Protein AF-A0A2N0QK71-F1 (afdb_monomer_lite)

pLDDT: mean 71.18, std 15.98, range [33.97, 93.75]

Sequence (145 aa):
MNMDMLGMNMDIETYLNQDEAYMSMMGEWMEMDPSELGLESFDQINKEEMEKLTKFTEQFEMTEEENQYVLKLSGNDETYRELIEDVISSSMGEVSADPYMEELINSIKIKNLNLEYHIDKETFIHTMQVFDIELEMVDGDTTTP

Structure (mmCIF, N/CA/C/O backbone):
data_AF-A0A2N0QK71-F1
#
_entry.id   AF-A0A2N0QK71-F1
#
loop_
_atom_site.group_PDB
_atom_site.id
_atom_site.type_symbol
_atom_site.label_atom_id
_atom_site.label_alt_id
_atom_site.label_comp_id
_atom_site.label_asym_id
_atom_site.label_entity_id
_atom_site.label_seq_id
_atom_site.pdbx_PDB_ins_code
_atom_site.Cartn_x
_atom_site.Cartn_y
_atom_site.Cartn_z
_atom_site.occupancy
_atom_site.B_iso_or_equiv
_atom_site.auth_seq_id
_atom_site.auth_comp_id
_atom_site.auth_asym_id
_atom_site.auth_atom_id
_atom_site.pdbx_PDB_model_num
ATOM 1 N N . MET A 1 1 ? -3.813 -8.559 -9.726 1.00 38.38 1 MET A N 1
ATOM 2 C CA . MET A 1 1 ? -3.066 -7.360 -10.178 1.00 38.38 1 MET A CA 1
ATOM 3 C C . MET A 1 1 ? -3.043 -7.406 -11.696 1.00 38.38 1 MET A C 1
ATOM 5 O O . MET A 1 1 ? -2.799 -8.483 -12.220 1.00 38.38 1 MET A O 1
ATOM 9 N N . ASN A 1 2 ? -3.360 -6.315 -12.392 1.00 37.16 2 ASN A N 1
ATOM 10 C CA . ASN A 1 2 ? -3.304 -6.278 -13.856 1.00 37.16 2 ASN A CA 1
ATOM 11 C C . ASN A 1 2 ? -2.015 -5.538 -14.244 1.00 37.16 2 ASN A C 1
ATOM 13 O O . ASN A 1 2 ? -1.887 -4.347 -13.968 1.00 37.16 2 ASN A O 1
ATOM 17 N N . MET A 1 3 ? -1.021 -6.263 -14.759 1.00 38.56 3 MET A N 1
ATOM 18 C CA . MET A 1 3 ? 0.241 -5.688 -15.232 1.00 38.56 3 MET A CA 1
ATOM 19 C C . MET A 1 3 ? 0.274 -5.787 -16.755 1.00 38.56 3 MET A C 1
ATOM 21 O O . MET A 1 3 ? 0.251 -6.884 -17.313 1.00 38.56 3 MET A O 1
ATOM 25 N N . ASP A 1 4 ? 0.338 -4.637 -17.423 1.00 37.91 4 ASP A N 1
ATOM 26 C CA . ASP A 1 4 ? 0.468 -4.554 -18.876 1.00 37.91 4 ASP A CA 1
ATOM 27 C C . ASP A 1 4 ? 1.960 -4.521 -19.244 1.00 37.91 4 ASP A C 1
ATOM 29 O O . ASP A 1 4 ? 2.604 -3.473 -19.290 1.00 37.91 4 ASP A O 1
ATOM 33 N N . MET A 1 5 ? 2.542 -5.703 -19.436 1.00 36.62 5 MET A N 1
ATOM 34 C CA . MET A 1 5 ? 3.873 -5.871 -20.017 1.00 36.62 5 MET A CA 1
ATOM 35 C C . MET A 1 5 ? 3.681 -6.268 -21.485 1.00 36.62 5 MET A C 1
ATOM 37 O O . MET A 1 5 ? 3.167 -7.344 -21.781 1.00 36.62 5 MET A O 1
ATOM 41 N N . LEU A 1 6 ? 4.126 -5.413 -22.413 1.00 39.22 6 LEU A N 1
ATOM 42 C CA . LEU A 1 6 ? 4.203 -5.675 -23.865 1.00 39.22 6 LEU A CA 1
ATOM 43 C C . LEU A 1 6 ? 2.875 -5.647 -24.655 1.00 39.22 6 LEU A C 1
ATOM 45 O O . LEU A 1 6 ? 2.827 -6.151 -25.780 1.00 39.22 6 LEU A O 1
ATOM 49 N N . GLY A 1 7 ? 1.802 -5.050 -24.123 1.00 41.19 7 GLY A N 1
ATOM 50 C CA . GLY A 1 7 ? 0.489 -5.049 -24.785 1.00 41.19 7 GLY A CA 1
ATOM 51 C C . GLY A 1 7 ? -0.215 -6.410 -24.728 1.00 41.19 7 GLY A C 1
ATOM 52 O O . GLY A 1 7 ? -1.168 -6.653 -25.474 1.00 41.19 7 GLY A O 1
ATOM 53 N N . MET A 1 8 ? 0.266 -7.307 -23.863 1.00 38.41 8 MET A N 1
ATOM 54 C CA . MET A 1 8 ? -0.461 -8.485 -23.416 1.00 38.41 8 MET A CA 1
ATOM 55 C C . MET A 1 8 ? -0.987 -8.200 -22.017 1.00 38.41 8 MET A C 1
ATOM 57 O O . MET A 1 8 ? -0.232 -8.146 -21.050 1.00 38.41 8 MET A O 1
ATOM 61 N N . ASN A 1 9 ? -2.302 -8.040 -21.925 1.00 47.22 9 ASN A N 1
ATOM 62 C CA . ASN A 1 9 ? -2.994 -7.956 -20.653 1.00 47.22 9 ASN A CA 1
ATOM 63 C C . ASN A 1 9 ? -2.888 -9.338 -19.979 1.00 47.22 9 ASN A C 1
ATOM 65 O O . ASN A 1 9 ? -3.475 -10.308 -20.464 1.00 47.22 9 ASN A O 1
ATOM 69 N N . MET A 1 10 ? -2.053 -9.456 -18.945 1.00 53.00 10 MET A N 1
ATOM 70 C CA . MET A 1 10 ? -1.931 -10.682 -18.157 1.00 53.00 10 MET A CA 1
ATOM 71 C C . MET A 1 10 ? -2.767 -10.540 -16.891 1.00 53.00 10 MET A C 1
ATOM 73 O O . MET A 1 10 ? -2.400 -9.821 -15.961 1.00 53.00 10 MET A O 1
ATOM 77 N N . ASP A 1 11 ? -3.891 -11.252 -16.865 1.00 59.34 11 ASP A N 1
ATOM 78 C CA . ASP A 1 11 ? -4.680 -11.433 -15.654 1.00 59.34 11 ASP A CA 1
ATOM 79 C C . ASP A 1 11 ? -3.990 -12.470 -14.765 1.00 59.34 11 ASP A C 1
ATOM 81 O O . ASP A 1 11 ? -3.866 -13.645 -15.127 1.00 59.34 11 ASP A O 1
ATOM 85 N N . ILE A 1 12 ? -3.515 -12.005 -13.609 1.00 66.62 12 ILE A N 1
ATOM 86 C CA . ILE A 1 12 ? -2.949 -12.844 -12.555 1.00 66.62 12 ILE A CA 1
ATOM 87 C C . ILE A 1 12 ? -3.916 -12.829 -11.372 1.00 66.62 12 ILE A C 1
ATOM 89 O O . ILE A 1 12 ? -4.166 -11.771 -10.775 1.00 66.62 12 ILE A O 1
ATOM 93 N N . GLU A 1 13 ? -4.447 -14.004 -11.033 1.00 68.62 13 GLU A N 1
ATOM 94 C CA . GLU A 1 13 ? -5.257 -14.220 -9.830 1.00 68.62 13 GLU A CA 1
ATOM 95 C C . GLU A 1 13 ? -4.439 -15.006 -8.806 1.00 68.62 13 GLU A C 1
ATOM 97 O O . GLU A 1 13 ? -3.799 -15.992 -9.155 1.00 68.62 13 GLU A O 1
ATOM 102 N N . THR A 1 14 ? -4.481 -14.604 -7.539 1.00 63.72 14 THR A N 1
ATOM 103 C CA . THR A 1 14 ? -3.785 -15.311 -6.457 1.00 63.72 14 THR A CA 1
ATOM 104 C C . THR A 1 14 ? -4.795 -15.684 -5.381 1.00 63.72 14 THR A C 1
ATOM 106 O O . THR A 1 14 ? -5.605 -14.851 -4.973 1.00 63.72 14 THR A O 1
ATOM 109 N N . TYR A 1 15 ? -4.753 -16.928 -4.913 1.00 66.25 15 TYR A N 1
ATOM 110 C CA . TYR A 1 15 ? -5.536 -17.418 -3.785 1.00 66.25 15 TYR A CA 1
ATOM 111 C C . TYR A 1 15 ? -4.589 -17.981 -2.730 1.00 66.25 15 TYR A C 1
ATOM 113 O O . TYR A 1 15 ? -3.783 -18.859 -3.024 1.00 66.25 15 TYR A O 1
ATOM 121 N N . LEU A 1 16 ? -4.684 -17.468 -1.507 1.00 68.88 16 LEU A N 1
ATOM 122 C CA . LEU A 1 16 ? -3.825 -17.853 -0.393 1.00 68.88 16 LEU A CA 1
ATOM 123 C C . LEU A 1 16 ? -4.681 -18.408 0.745 1.00 68.88 16 LEU A C 1
ATOM 125 O O . LEU A 1 16 ? -5.689 -17.808 1.126 1.00 68.88 16 LEU A O 1
ATOM 129 N N . ASN A 1 17 ? -4.262 -19.536 1.305 1.00 65.50 17 ASN A N 1
ATOM 130 C CA . ASN A 1 17 ? -4.694 -20.008 2.612 1.00 65.50 17 ASN A CA 1
ATOM 131 C C . ASN A 1 17 ? -3.455 -20.189 3.519 1.00 65.50 17 ASN A C 1
ATOM 133 O O . ASN A 1 17 ? -2.332 -19.980 3.072 1.00 65.50 17 ASN A O 1
ATOM 137 N N . GLN A 1 18 ? -3.642 -20.525 4.801 1.00 63.69 18 GLN A N 1
ATOM 138 C CA . GLN A 1 18 ? -2.528 -20.605 5.766 1.00 63.69 18 GLN A CA 1
ATOM 139 C C . GLN A 1 18 ? -1.423 -21.602 5.380 1.00 63.69 18 GLN A C 1
ATOM 141 O O . GLN A 1 18 ? -0.293 -21.437 5.829 1.00 63.69 18 GLN A O 1
ATOM 146 N N . ASP A 1 19 ? -1.745 -22.608 4.568 1.00 71.38 19 ASP A N 1
ATOM 147 C CA . ASP A 1 19 ? -0.862 -23.728 4.248 1.00 71.38 19 ASP A CA 1
ATOM 148 C C . ASP A 1 19 ? -0.543 -23.830 2.740 1.00 71.38 19 ASP A C 1
ATOM 150 O O . ASP A 1 19 ? 0.413 -24.501 2.362 1.00 71.38 19 ASP A O 1
ATOM 154 N N . GLU A 1 20 ? -1.323 -23.180 1.870 1.00 72.69 20 GLU A N 1
ATOM 155 C CA . GLU A 1 20 ? -1.273 -23.352 0.416 1.00 72.69 20 GLU A CA 1
ATOM 156 C C . GLU A 1 20 ? -1.470 -22.020 -0.318 1.00 72.69 20 GLU A C 1
ATOM 158 O O . GLU A 1 20 ? -2.340 -21.206 0.014 1.00 72.69 20 GLU A O 1
ATOM 163 N N . ALA A 1 21 ? -0.688 -21.833 -1.375 1.00 77.56 21 ALA A N 1
ATOM 164 C CA . ALA A 1 21 ? -0.776 -20.707 -2.282 1.00 77.56 21 ALA A CA 1
ATOM 165 C C . ALA A 1 21 ? -1.101 -21.191 -3.696 1.00 77.56 21 ALA A C 1
ATOM 167 O O . ALA A 1 21 ? -0.544 -22.174 -4.179 1.00 77.56 21 ALA A O 1
ATOM 168 N N . TYR A 1 22 ? -1.973 -20.468 -4.388 1.00 79.50 22 TYR A N 1
ATOM 169 C CA . TYR A 1 22 ? -2.355 -20.757 -5.762 1.00 79.50 22 TYR A CA 1
ATOM 170 C C . TYR A 1 22 ? -2.254 -19.490 -6.600 1.00 79.50 22 TYR A C 1
ATOM 172 O O . TYR A 1 22 ? -2.774 -18.445 -6.213 1.00 79.50 22 TYR A O 1
ATOM 180 N N . MET A 1 23 ? -1.630 -19.590 -7.768 1.00 79.38 23 MET A N 1
ATOM 181 C CA . MET A 1 23 ? -1.540 -18.506 -8.740 1.00 79.38 23 MET A CA 1
ATOM 182 C C . MET A 1 23 ? -2.126 -18.965 -10.074 1.00 79.38 23 MET A C 1
ATOM 184 O O . MET A 1 23 ? -1.722 -19.990 -10.619 1.00 79.38 23 MET A O 1
ATOM 188 N N . SER A 1 24 ? -3.080 -18.205 -10.600 1.00 78.25 24 SER A N 1
ATOM 189 C CA . SER A 1 24 ? -3.643 -18.367 -11.934 1.00 78.25 24 SER A CA 1
ATOM 190 C C . SER A 1 24 ? -2.915 -17.446 -12.897 1.00 78.25 24 SER A C 1
ATOM 192 O O . SER A 1 24 ? -2.915 -16.229 -12.709 1.00 78.25 24 SER A O 1
ATOM 194 N N . MET A 1 25 ? -2.319 -18.016 -13.940 1.00 76.44 25 MET A N 1
ATOM 195 C CA . MET A 1 25 ? -1.794 -17.263 -15.077 1.00 76.44 25 MET A CA 1
ATOM 196 C C . MET A 1 25 ? -2.418 -17.811 -16.35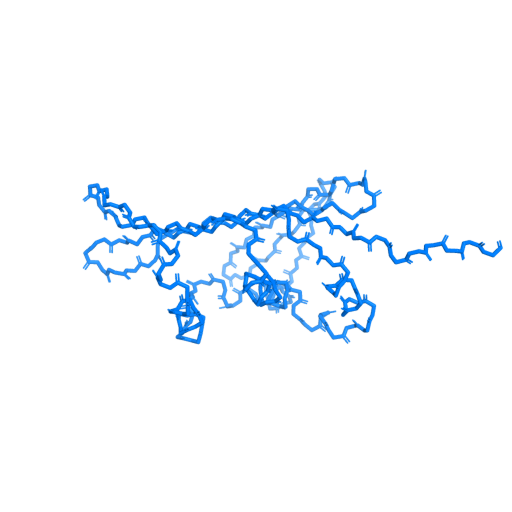3 1.00 76.44 25 MET A C 1
ATOM 198 O O . MET A 1 25 ? -2.388 -19.016 -16.594 1.00 76.44 25 MET A O 1
ATOM 202 N N . MET A 1 26 ? -2.999 -16.936 -17.179 1.00 76.81 26 MET A N 1
ATOM 203 C CA . MET A 1 26 ? -3.685 -17.334 -18.421 1.00 76.81 26 MET A CA 1
ATOM 204 C C . MET A 1 26 ? -4.810 -18.374 -18.205 1.00 76.81 26 MET A C 1
ATOM 206 O O . MET A 1 26 ? -5.133 -19.143 -19.110 1.00 76.81 26 MET A O 1
ATOM 210 N N . GLY A 1 27 ? -5.410 -18.401 -17.009 1.00 76.75 27 GLY A N 1
ATOM 211 C CA . GLY A 1 27 ? -6.469 -19.342 -16.630 1.00 76.75 27 GLY A CA 1
ATOM 212 C C . GLY A 1 27 ? -5.988 -20.720 -16.156 1.00 76.75 27 GLY A C 1
ATOM 213 O O . GLY A 1 27 ? -6.824 -21.579 -15.877 1.00 76.75 27 GLY A O 1
ATOM 214 N N . GLU A 1 28 ? -4.676 -20.939 -16.052 1.00 78.94 28 GLU A N 1
ATOM 215 C CA . GLU A 1 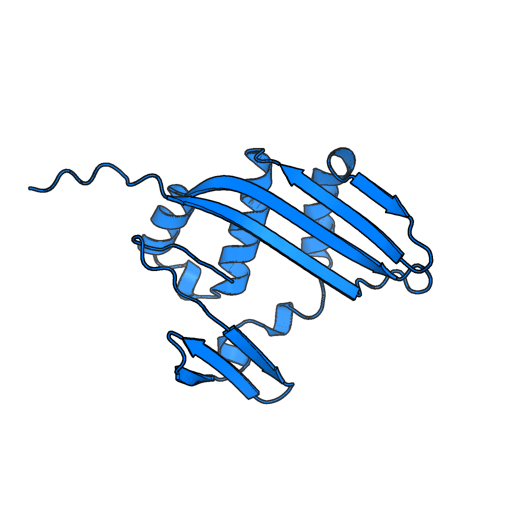28 ? -4.083 -22.155 -15.490 1.00 78.94 28 GLU A CA 1
ATOM 216 C C . GLU A 1 28 ? -3.648 -21.898 -14.044 1.00 78.94 28 GLU A C 1
ATOM 218 O O . GLU A 1 28 ? -2.850 -20.997 -13.781 1.00 78.94 28 GLU A O 1
ATOM 223 N N . TRP A 1 29 ? -4.163 -22.707 -13.115 1.00 86.12 29 TRP A N 1
ATOM 224 C CA . TRP A 1 29 ? -3.824 -22.631 -11.695 1.00 86.12 29 TRP A CA 1
ATOM 225 C C . TRP A 1 29 ? -2.581 -23.459 -11.389 1.00 86.12 29 TRP A C 1
ATOM 227 O O . TRP A 1 29 ? -2.541 -24.662 -11.652 1.00 86.12 29 TRP A O 1
ATOM 237 N N . MET A 1 30 ? -1.590 -22.820 -10.779 1.00 84.50 30 MET A N 1
ATOM 238 C CA . MET A 1 30 ? -0.386 -23.463 -10.273 1.00 84.50 30 MET A CA 1
ATOM 239 C C . MET A 1 30 ? -0.327 -23.320 -8.757 1.00 84.50 30 MET A C 1
ATOM 241 O O . MET A 1 30 ? -0.517 -22.229 -8.220 1.00 84.50 30 MET A O 1
ATOM 245 N N . GLU A 1 31 ? -0.076 -24.439 -8.084 1.00 84.19 31 GLU A N 1
ATOM 246 C CA . GLU A 1 31 ? 0.232 -24.471 -6.657 1.00 84.19 31 GLU A CA 1
ATOM 247 C C . GLU A 1 31 ? 1.657 -23.951 -6.450 1.00 84.19 31 GLU A C 1
ATOM 249 O O . GLU A 1 31 ? 2.579 -24.321 -7.184 1.00 84.19 31 GLU A O 1
ATOM 254 N N . MET A 1 32 ? 1.817 -23.071 -5.472 1.00 76.75 32 MET A N 1
ATOM 255 C CA . MET A 1 32 ? 3.088 -22.491 -5.060 1.00 76.75 32 MET A CA 1
ATOM 256 C C . MET A 1 32 ? 3.239 -22.662 -3.552 1.00 76.75 32 MET A C 1
ATOM 258 O O . MET A 1 32 ? 2.253 -22.809 -2.827 1.00 76.75 32 MET A O 1
ATOM 262 N N . ASP A 1 33 ? 4.477 -22.644 -3.069 1.00 71.69 33 ASP A N 1
ATOM 263 C CA . ASP A 1 33 ? 4.716 -22.578 -1.633 1.00 71.69 33 ASP A CA 1
ATOM 264 C C . ASP A 1 33 ? 4.355 -21.158 -1.140 1.00 71.69 33 ASP A C 1
ATOM 266 O O . ASP A 1 33 ? 4.822 -20.176 -1.729 1.00 71.69 33 ASP A O 1
ATOM 270 N N . PRO A 1 34 ? 3.531 -20.997 -0.087 1.00 66.62 34 PRO A N 1
ATOM 271 C CA . PRO A 1 34 ? 3.186 -19.681 0.457 1.00 66.62 34 PRO A CA 1
ATOM 272 C C . PRO A 1 34 ? 4.402 -18.819 0.814 1.00 66.62 34 PRO A C 1
ATOM 274 O O . PRO A 1 34 ? 4.349 -17.594 0.682 1.00 66.62 34 PRO A O 1
ATOM 277 N N . SER A 1 35 ? 5.507 -19.450 1.227 1.00 65.31 35 SER A N 1
ATOM 278 C CA . SER A 1 35 ? 6.756 -18.761 1.559 1.00 65.31 35 SER A CA 1
ATOM 279 C C . SER A 1 35 ? 7.475 -18.196 0.330 1.00 65.31 35 SER A C 1
ATOM 281 O O . SER A 1 35 ? 8.156 -17.177 0.437 1.00 65.31 35 SER A O 1
ATOM 283 N N . GLU A 1 36 ? 7.267 -18.785 -0.852 1.00 61.75 36 GLU A N 1
ATOM 284 C CA . GLU A 1 36 ? 7.808 -18.285 -2.122 1.00 61.75 36 GLU A CA 1
ATOM 285 C C . GLU A 1 36 ? 7.040 -17.071 -2.653 1.00 61.75 36 GLU A C 1
ATOM 287 O O . GLU A 1 36 ? 7.580 -16.308 -3.453 1.00 61.75 36 GLU A O 1
ATOM 292 N N . LEU A 1 37 ? 5.807 -16.844 -2.188 1.00 60.31 37 LEU A N 1
ATOM 293 C CA . LEU A 1 37 ? 5.034 -15.664 -2.574 1.00 60.31 37 LEU A CA 1
ATOM 294 C C . LEU A 1 37 ? 5.389 -14.404 -1.767 1.00 60.31 37 LEU A C 1
ATOM 296 O O . LEU A 1 37 ? 4.888 -13.328 -2.082 1.00 60.31 37 LEU A O 1
ATOM 300 N N . GLY A 1 38 ? 6.213 -14.507 -0.715 1.00 52.28 38 GLY A N 1
ATOM 301 C CA . GLY A 1 38 ? 6.559 -13.359 0.140 1.00 52.28 38 GLY A CA 1
ATOM 302 C C . GLY A 1 38 ? 5.365 -12.756 0.900 1.00 52.28 38 GLY A C 1
ATOM 303 O O . GLY A 1 38 ? 5.461 -11.661 1.460 1.00 52.28 38 GLY A O 1
ATOM 304 N N . LEU A 1 39 ? 4.233 -13.472 0.940 1.00 50.16 39 LEU A N 1
ATOM 305 C CA . LEU A 1 39 ? 2.946 -12.973 1.434 1.00 50.16 39 LEU A CA 1
ATOM 306 C C . LEU A 1 39 ? 2.778 -13.049 2.957 1.00 50.16 39 LEU A C 1
ATOM 308 O O . LEU A 1 39 ? 1.754 -12.589 3.454 1.00 50.16 39 LEU A O 1
ATOM 312 N N . GLU A 1 40 ? 3.776 -13.518 3.719 1.00 48.25 40 GLU A N 1
ATOM 313 C CA . GLU A 1 40 ? 3.780 -13.375 5.193 1.00 48.25 40 GLU A CA 1
ATOM 314 C C . GLU A 1 40 ? 3.619 -11.904 5.637 1.00 48.25 40 GLU A C 1
ATOM 316 O O . GLU A 1 40 ? 3.196 -11.617 6.755 1.00 48.25 40 GLU A O 1
ATOM 321 N N . SER A 1 41 ? 3.925 -10.973 4.731 1.00 46.28 41 SER A N 1
ATOM 322 C CA . SER A 1 41 ? 3.858 -9.523 4.914 1.00 46.28 41 SER A CA 1
ATOM 323 C C . SER A 1 41 ? 2.488 -8.915 4.583 1.00 46.28 41 SER A C 1
ATOM 325 O O . SER A 1 41 ? 2.236 -7.768 4.937 1.00 46.28 41 SER A O 1
ATOM 327 N N . PHE A 1 42 ? 1.604 -9.639 3.887 1.00 43.00 42 PHE A N 1
ATOM 328 C CA . PHE A 1 42 ? 0.368 -9.063 3.335 1.00 43.00 42 PHE A CA 1
ATOM 329 C C . PHE A 1 42 ? -0.713 -8.825 4.398 1.00 43.00 42 PHE A C 1
ATOM 331 O O . PHE A 1 42 ? -1.606 -8.002 4.208 1.00 43.00 42 PHE A O 1
ATOM 338 N N . ASP A 1 43 ? -0.635 -9.539 5.524 1.00 47.44 43 ASP A N 1
ATOM 339 C CA . ASP A 1 43 ? -1.693 -9.529 6.534 1.00 47.44 43 ASP A CA 1
ATOM 340 C C . ASP A 1 43 ? -1.701 -8.277 7.410 1.00 47.44 43 ASP A C 1
ATOM 342 O O . ASP A 1 43 ? -2.722 -7.963 8.025 1.00 47.44 43 ASP A O 1
ATOM 346 N N . GLN A 1 44 ? -0.597 -7.540 7.512 1.00 52.41 44 GLN A N 1
ATOM 347 C CA . GLN A 1 44 ? -0.546 -6.366 8.372 1.00 52.41 44 GLN A CA 1
ATOM 348 C C . GLN A 1 44 ? 0.413 -5.364 7.781 1.00 52.41 44 GLN A C 1
ATOM 350 O O . GLN A 1 44 ? 1.616 -5.612 7.759 1.00 52.41 44 GLN A O 1
ATOM 355 N N . ILE A 1 45 ? -0.126 -4.201 7.411 1.00 59.41 45 ILE A N 1
ATOM 356 C CA . ILE A 1 45 ? 0.688 -3.004 7.289 1.00 59.41 45 ILE A CA 1
ATOM 357 C C . ILE A 1 45 ? 1.543 -2.923 8.556 1.00 59.41 45 ILE A C 1
ATOM 359 O O . ILE A 1 45 ? 1.038 -2.727 9.669 1.00 59.41 45 ILE A O 1
ATOM 363 N N . ASN A 1 46 ? 2.838 -3.137 8.391 1.00 62.41 46 ASN A N 1
ATOM 364 C CA . ASN A 1 46 ? 3.744 -3.174 9.514 1.00 62.41 46 ASN A CA 1
ATOM 365 C C . ASN A 1 46 ? 4.063 -1.735 9.955 1.00 62.41 46 ASN A C 1
ATOM 367 O O . ASN A 1 46 ? 3.703 -0.741 9.316 1.00 62.41 46 ASN A O 1
ATOM 371 N N . LYS A 1 47 ? 4.726 -1.595 11.104 1.00 67.75 47 LYS A N 1
ATOM 372 C CA . LYS A 1 47 ? 5.048 -0.272 11.654 1.00 67.75 47 LYS A CA 1
ATOM 373 C C . LYS A 1 47 ? 5.842 0.595 10.663 1.00 67.75 47 LYS A C 1
ATOM 375 O O . LYS A 1 47 ? 5.638 1.805 10.627 1.00 67.75 47 LYS A O 1
ATOM 380 N N . GLU A 1 48 ? 6.739 -0.010 9.894 1.00 69.62 48 GLU A N 1
ATOM 381 C CA . GLU A 1 48 ? 7.593 0.696 8.941 1.00 69.62 48 GLU A CA 1
ATOM 382 C C . GLU A 1 48 ? 6.779 1.233 7.757 1.00 69.62 48 GLU A C 1
ATOM 384 O O . GLU A 1 48 ? 6.918 2.396 7.382 1.00 69.62 48 GLU A O 1
ATOM 389 N N . GLU A 1 49 ? 5.850 0.436 7.236 1.00 70.50 49 GLU A N 1
ATOM 390 C CA . GLU A 1 49 ? 4.913 0.848 6.187 1.00 70.50 49 GLU A CA 1
ATOM 391 C C . GLU A 1 49 ? 3.972 1.965 6.665 1.00 70.50 49 GLU A C 1
ATOM 393 O O . GLU A 1 49 ? 3.779 2.955 5.956 1.00 70.50 49 GLU A O 1
ATOM 398 N N . MET A 1 50 ? 3.463 1.888 7.902 1.00 73.00 50 MET A N 1
ATOM 399 C CA . MET A 1 50 ? 2.709 2.993 8.514 1.00 73.00 50 MET A CA 1
ATOM 400 C C . MET A 1 50 ? 3.538 4.279 8.597 1.00 73.00 50 MET A C 1
ATOM 402 O O . MET A 1 50 ? 3.041 5.356 8.266 1.00 73.00 50 MET A O 1
ATOM 406 N N . GLU A 1 51 ? 4.798 4.191 9.034 1.00 79.50 51 GLU A N 1
ATOM 407 C CA . GLU A 1 51 ? 5.685 5.354 9.134 1.00 79.50 51 GLU A CA 1
ATOM 408 C C . GLU A 1 51 ? 5.917 6.003 7.765 1.00 79.50 51 GLU A C 1
ATOM 410 O O . GLU A 1 51 ? 5.870 7.231 7.660 1.00 79.50 51 GLU A O 1
ATOM 415 N N . LYS A 1 52 ? 6.077 5.214 6.698 1.00 78.44 52 LYS A N 1
ATOM 416 C CA . LYS A 1 52 ? 6.198 5.741 5.331 1.00 78.44 52 LYS A CA 1
ATOM 417 C C . LYS A 1 52 ? 4.940 6.492 4.893 1.00 78.44 52 LYS A C 1
ATOM 419 O O . LYS A 1 52 ? 5.052 7.586 4.339 1.00 78.44 52 LYS A O 1
ATOM 424 N N . LEU A 1 53 ? 3.753 5.976 5.216 1.00 79.81 53 LEU A N 1
ATOM 425 C CA . LEU A 1 53 ? 2.485 6.629 4.873 1.00 79.81 53 LEU A CA 1
ATOM 426 C C . LEU A 1 53 ? 2.295 7.977 5.581 1.00 79.81 53 LEU A C 1
ATOM 428 O O . LEU A 1 53 ? 1.648 8.866 5.025 1.00 79.81 53 LEU A O 1
ATOM 432 N N . THR A 1 54 ? 2.921 8.193 6.746 1.00 83.69 54 THR A N 1
ATOM 433 C CA . THR A 1 54 ? 2.840 9.494 7.437 1.00 83.69 54 THR A CA 1
ATOM 434 C C . THR A 1 54 ? 3.403 10.656 6.613 1.00 83.69 54 THR A C 1
ATOM 436 O O . THR A 1 54 ? 2.937 11.789 6.764 1.00 83.69 54 THR A O 1
ATOM 439 N N . LYS A 1 55 ? 4.336 10.395 5.684 1.00 85.12 55 LYS A N 1
ATOM 440 C CA . LYS A 1 55 ? 4.869 11.410 4.757 1.00 85.12 55 LYS A CA 1
ATOM 441 C C . LYS A 1 55 ? 3.787 12.004 3.848 1.00 85.12 55 LYS A C 1
ATOM 443 O O . LYS A 1 55 ? 3.917 13.141 3.406 1.00 85.12 55 LYS A O 1
ATOM 448 N N . PHE A 1 56 ? 2.717 11.252 3.600 1.00 86.94 56 PHE A N 1
ATOM 449 C CA . PHE A 1 56 ? 1.628 11.619 2.698 1.00 86.94 56 PHE A CA 1
ATOM 450 C C . PHE A 1 56 ? 0.373 12.085 3.444 1.00 86.94 56 PHE A C 1
ATOM 452 O O . PHE A 1 56 ? -0.652 12.315 2.814 1.00 86.94 56 PHE A O 1
ATOM 459 N N . THR A 1 57 ? 0.432 12.265 4.772 1.00 85.69 57 THR A N 1
ATOM 460 C CA . THR A 1 57 ? -0.740 12.606 5.609 1.00 85.69 57 THR A CA 1
ATOM 461 C C . THR A 1 57 ? -1.512 13.828 5.101 1.00 85.69 57 THR A C 1
ATOM 463 O O . THR A 1 57 ? -2.735 13.841 5.160 1.00 85.69 57 THR A O 1
ATOM 466 N N . GLU A 1 58 ? -0.825 14.847 4.576 1.00 87.94 58 GLU A N 1
ATOM 467 C CA . GLU A 1 58 ? -1.474 16.058 4.040 1.00 87.94 58 GLU A CA 1
ATOM 468 C C . GLU A 1 58 ? -2.178 15.838 2.691 1.00 87.94 58 GLU A C 1
ATOM 470 O O . GLU A 1 58 ? -3.016 16.646 2.299 1.00 87.94 58 GLU A O 1
ATOM 475 N N . GLN A 1 59 ? -1.832 14.762 1.982 1.00 88.31 59 GLN A N 1
ATOM 476 C CA . GLN A 1 59 ? -2.384 14.390 0.676 1.00 88.31 59 GLN A CA 1
ATOM 477 C C . GLN A 1 59 ? -3.527 13.373 0.802 1.00 88.31 59 GLN A C 1
ATOM 479 O O . GLN A 1 59 ? -4.274 13.167 -0.152 1.00 88.31 59 GLN A O 1
ATOM 484 N N . PHE A 1 60 ? -3.677 12.746 1.974 1.00 89.88 60 PHE A N 1
ATOM 485 C CA . PHE A 1 60 ? -4.786 11.847 2.252 1.00 89.88 60 PHE A CA 1
ATOM 486 C C . PHE A 1 60 ? -6.091 12.620 2.438 1.00 89.88 60 PHE A C 1
ATOM 488 O O . PHE A 1 60 ? -6.218 13.498 3.292 1.00 89.88 60 PHE A O 1
ATOM 495 N N . GLU A 1 61 ? -7.105 12.209 1.691 1.00 92.62 61 GLU A N 1
ATOM 496 C CA . GLU A 1 61 ? -8.490 12.565 1.947 1.00 92.62 61 GLU A CA 1
ATOM 497 C C . GLU A 1 61 ? -9.093 11.534 2.904 1.00 92.62 61 GLU A C 1
ATOM 499 O O . GLU A 1 61 ? -9.122 10.340 2.611 1.00 92.62 61 GLU A O 1
ATOM 504 N N . MET A 1 62 ? -9.582 11.983 4.062 1.00 92.31 62 MET A N 1
ATOM 505 C CA . MET A 1 62 ? -10.282 11.120 5.014 1.00 92.31 62 MET A CA 1
ATOM 506 C C . MET A 1 62 ? -11.786 11.362 4.940 1.00 92.31 62 MET A C 1
ATOM 508 O O . MET A 1 62 ? -12.256 12.476 5.180 1.00 92.31 62 MET A O 1
ATOM 512 N N . THR A 1 63 ? -12.540 10.297 4.684 1.00 93.75 63 THR A N 1
ATOM 513 C CA . THR A 1 63 ? -14.001 10.2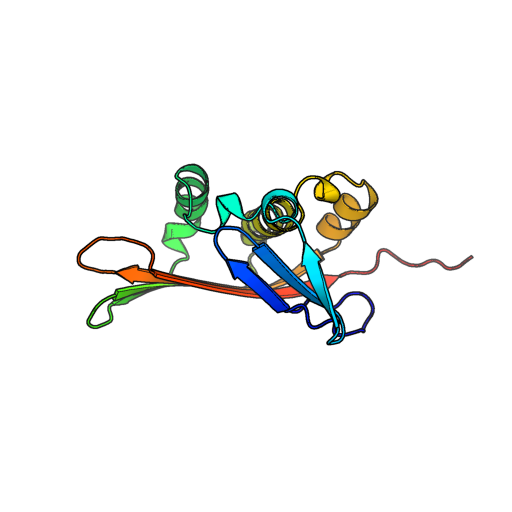82 4.786 1.00 93.75 63 THR A CA 1
ATOM 514 C C . THR A 1 63 ? -14.424 9.412 5.961 1.00 93.75 63 THR A C 1
ATOM 516 O O . THR A 1 63 ? -13.877 8.337 6.196 1.00 93.75 63 THR A O 1
ATOM 519 N N . GLU A 1 64 ? -15.403 9.890 6.722 1.00 92.38 64 GLU A N 1
ATOM 520 C CA . GLU A 1 64 ? -15.986 9.144 7.829 1.00 92.38 64 GLU A CA 1
ATOM 521 C C . GLU A 1 64 ? -17.300 8.488 7.381 1.00 92.38 64 GLU A C 1
ATOM 523 O O . GLU A 1 64 ? -18.260 9.182 7.043 1.00 92.38 64 GLU A O 1
ATOM 528 N N . GLU A 1 65 ? -17.351 7.157 7.400 1.00 90.94 65 GLU A N 1
ATOM 529 C CA . GLU A 1 65 ? -18.563 6.364 7.142 1.00 90.94 65 GLU A CA 1
ATOM 530 C C . GLU A 1 65 ? -19.127 5.795 8.451 1.00 90.94 65 GLU A C 1
ATOM 532 O O . GLU A 1 65 ? -18.533 6.004 9.501 1.00 90.94 65 GLU A O 1
ATOM 537 N N . GLU A 1 66 ? -20.273 5.101 8.458 1.00 87.31 66 GLU A N 1
ATOM 538 C CA . GLU A 1 66 ? -20.914 4.661 9.717 1.00 87.31 66 GLU A CA 1
ATOM 539 C C . GLU A 1 66 ? -19.972 3.840 10.620 1.00 87.31 66 GLU A C 1
ATOM 541 O O . GLU A 1 66 ? -19.804 4.193 11.790 1.00 87.31 66 GLU A O 1
ATOM 546 N N . ASN A 1 67 ? -19.286 2.833 10.069 1.00 89.06 67 ASN A N 1
ATOM 547 C CA . ASN A 1 67 ? -18.464 1.891 10.846 1.00 89.06 67 ASN A CA 1
ATOM 548 C C . ASN A 1 67 ? -16.952 2.009 10.593 1.00 89.06 67 ASN A C 1
ATOM 550 O O . ASN A 1 67 ? -16.168 1.348 11.270 1.00 89.06 67 ASN A O 1
ATOM 554 N N . GLN A 1 68 ? -16.530 2.849 9.644 1.00 91.56 68 GLN A N 1
ATOM 555 C CA . GLN A 1 68 ? -15.139 2.894 9.190 1.00 91.56 68 GLN A CA 1
ATOM 556 C C . GLN A 1 68 ? -14.657 4.305 8.848 1.00 91.56 68 GLN A C 1
ATOM 558 O O . GLN A 1 68 ? -15.447 5.190 8.506 1.00 91.56 68 GLN A O 1
ATOM 563 N N . TYR A 1 69 ? -13.345 4.506 8.943 1.00 90.56 69 TYR A N 1
ATOM 564 C CA . TYR A 1 69 ? -12.641 5.608 8.298 1.00 90.56 69 TYR A CA 1
ATOM 565 C C . TYR A 1 69 ? -12.115 5.135 6.948 1.00 90.56 69 TYR A C 1
ATOM 567 O O . TYR A 1 69 ? -11.460 4.096 6.873 1.00 90.56 69 TYR A O 1
ATOM 575 N N . VAL A 1 70 ? -12.378 5.913 5.904 1.00 92.25 70 VAL A N 1
ATOM 576 C CA . VAL A 1 70 ? -11.848 5.674 4.562 1.00 92.25 70 VAL A CA 1
ATOM 577 C C . VAL A 1 70 ? -10.772 6.716 4.295 1.00 92.25 70 VAL A C 1
ATOM 579 O O . VAL A 1 70 ? -11.071 7.908 4.205 1.00 92.25 70 VAL A O 1
ATOM 582 N N . LEU A 1 71 ? -9.518 6.277 4.211 1.00 90.88 71 LEU A N 1
ATOM 583 C CA . LEU A 1 71 ? -8.376 7.110 3.838 1.00 90.88 71 LEU A CA 1
ATOM 584 C C . LEU A 1 71 ? -8.066 6.886 2.368 1.00 90.88 71 LEU A C 1
ATOM 586 O O . LEU A 1 71 ? -7.764 5.763 1.975 1.00 90.88 71 LEU A O 1
ATOM 590 N N . LYS A 1 72 ? -8.097 7.947 1.568 1.00 91.81 72 LYS A N 1
ATOM 591 C CA . LYS A 1 72 ? -7.825 7.884 0.138 1.00 91.81 72 LYS A CA 1
ATOM 592 C C . LYS A 1 72 ? -6.652 8.774 -0.237 1.00 91.81 72 LYS A C 1
ATOM 594 O O . LYS A 1 72 ? -6.638 9.958 0.077 1.00 91.81 72 LYS A O 1
ATOM 599 N N . LEU A 1 73 ? -5.691 8.202 -0.945 1.00 89.88 73 LEU A N 1
ATOM 600 C CA . LEU A 1 73 ? -4.604 8.908 -1.605 1.00 89.88 73 LEU A CA 1
ATOM 601 C C . LEU A 1 73 ? -4.777 8.698 -3.103 1.00 89.88 73 LEU A C 1
ATOM 603 O O . LEU A 1 73 ? -4.816 7.560 -3.569 1.00 89.88 73 LEU A O 1
ATOM 607 N N . SER A 1 74 ? -4.916 9.786 -3.856 1.00 89.44 74 SER A N 1
ATOM 608 C CA . SER A 1 74 ? -5.043 9.694 -5.308 1.00 89.44 74 SER A CA 1
ATOM 609 C C . SER A 1 74 ? -4.232 10.756 -6.030 1.00 89.44 74 SER A C 1
ATOM 611 O O . SER A 1 74 ? -4.056 11.866 -5.525 1.00 89.44 74 SER A O 1
ATOM 613 N N . GLY A 1 75 ? -3.717 10.410 -7.207 1.00 86.31 75 GLY A N 1
ATOM 614 C CA . GLY A 1 75 ? -2.995 11.333 -8.075 1.00 86.31 75 GLY A CA 1
ATOM 615 C C . GLY A 1 75 ? -1.813 10.687 -8.784 1.00 86.31 75 GLY A C 1
ATOM 616 O O . GLY A 1 75 ? -1.707 9.472 -8.891 1.00 86.31 75 GLY A O 1
ATOM 617 N N . ASN A 1 76 ? -0.913 11.523 -9.285 1.00 83.56 76 ASN A N 1
ATOM 618 C CA . ASN A 1 76 ? 0.231 11.119 -10.100 1.00 83.56 76 ASN A CA 1
ATOM 619 C C . ASN A 1 76 ? 1.508 11.879 -9.718 1.00 83.56 76 ASN A C 1
ATOM 621 O O . ASN A 1 76 ? 2.355 12.151 -10.569 1.00 83.56 76 ASN A O 1
ATOM 625 N N . ASP A 1 77 ? 1.610 12.260 -8.445 1.00 83.56 77 ASP A N 1
ATOM 626 C CA . ASP A 1 77 ? 2.772 12.960 -7.916 1.00 83.56 77 ASP A CA 1
ATOM 627 C C . ASP A 1 77 ? 4.004 12.039 -7.929 1.00 83.56 77 ASP A C 1
ATOM 629 O O . ASP A 1 77 ? 3.908 10.847 -7.626 1.00 83.56 77 ASP A O 1
ATOM 633 N N . GLU A 1 78 ? 5.175 12.577 -8.280 1.00 80.94 78 GLU A N 1
ATOM 634 C CA . GLU A 1 78 ? 6.422 11.800 -8.320 1.00 80.94 78 GLU A CA 1
ATOM 635 C C . GLU A 1 78 ? 6.807 11.249 -6.940 1.00 80.94 78 GLU A C 1
ATOM 637 O O . GLU A 1 78 ? 7.461 10.212 -6.858 1.00 80.94 78 GLU A O 1
ATOM 642 N N . THR A 1 79 ? 6.357 11.880 -5.850 1.00 81.44 79 THR A N 1
ATOM 643 C CA . THR A 1 79 ? 6.571 11.381 -4.484 1.00 81.44 79 THR A CA 1
ATOM 644 C C . THR A 1 79 ? 5.905 10.027 -4.233 1.00 81.44 79 THR A C 1
ATOM 646 O O . THR A 1 79 ? 6.360 9.282 -3.368 1.00 81.44 79 THR A O 1
ATOM 649 N N . TYR A 1 80 ? 4.883 9.654 -5.013 1.00 82.19 80 TYR A N 1
ATOM 650 C CA . TYR A 1 80 ? 4.234 8.344 -4.913 1.00 82.19 80 TYR A CA 1
ATOM 651 C C . TYR A 1 80 ? 5.086 7.203 -5.469 1.00 82.19 80 TYR A C 1
ATOM 653 O O . TYR A 1 80 ? 4.773 6.037 -5.237 1.00 82.19 80 TYR A O 1
ATOM 661 N N . ARG A 1 81 ? 6.182 7.513 -6.167 1.00 79.62 81 ARG A N 1
ATOM 662 C CA . ARG A 1 81 ? 7.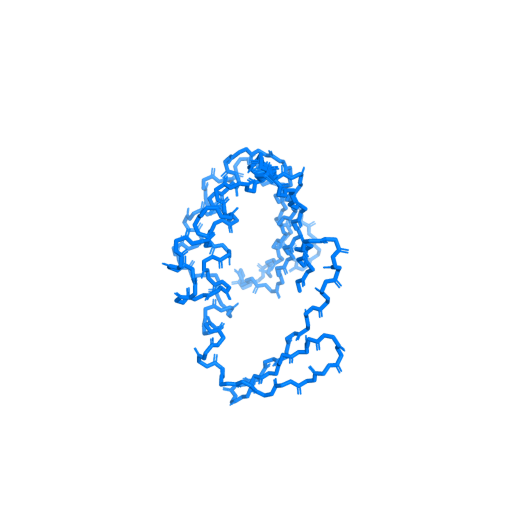107 6.509 -6.688 1.00 79.62 81 ARG A CA 1
ATOM 663 C C . ARG A 1 81 ? 7.688 5.622 -5.592 1.00 79.62 81 ARG A C 1
ATOM 665 O O . ARG A 1 81 ? 7.732 4.416 -5.795 1.00 79.62 81 ARG A O 1
ATOM 672 N N . GLU A 1 82 ? 8.015 6.184 -4.426 1.00 78.94 82 GLU A N 1
ATOM 673 C CA . GLU A 1 82 ? 8.501 5.400 -3.277 1.00 78.94 82 GLU A CA 1
ATOM 674 C C . GLU A 1 82 ? 7.488 4.312 -2.866 1.00 78.94 82 GLU A C 1
ATOM 676 O O . GLU A 1 82 ? 7.876 3.183 -2.583 1.00 78.94 82 GLU A O 1
ATOM 681 N N . LEU A 1 83 ? 6.181 4.617 -2.894 1.00 78.50 83 LEU A N 1
ATOM 682 C CA . LEU A 1 83 ? 5.128 3.654 -2.541 1.00 78.50 83 LEU A CA 1
ATOM 683 C C . LEU A 1 83 ? 5.024 2.518 -3.563 1.00 78.50 83 LEU A C 1
ATOM 685 O O . LEU A 1 83 ? 4.766 1.375 -3.203 1.00 78.50 83 LEU A O 1
ATOM 689 N N . ILE A 1 84 ? 5.209 2.829 -4.844 1.00 76.62 84 ILE A N 1
ATOM 690 C CA . ILE A 1 84 ? 5.130 1.839 -5.920 1.00 76.62 84 ILE A CA 1
ATOM 691 C C . ILE A 1 84 ? 6.371 0.950 -5.919 1.00 76.62 84 ILE A C 1
ATOM 693 O O . ILE A 1 84 ? 6.240 -0.261 -6.064 1.00 76.62 84 ILE A O 1
ATOM 697 N N . GLU A 1 85 ? 7.556 1.529 -5.724 1.00 76.12 85 GLU A N 1
ATOM 698 C CA . GLU A 1 85 ? 8.811 0.785 -5.583 1.00 76.12 85 GLU A CA 1
ATOM 699 C C . GLU A 1 85 ? 8.739 -0.196 -4.407 1.00 76.12 85 GLU A C 1
ATOM 701 O O . GLU A 1 85 ? 9.095 -1.365 -4.569 1.00 76.12 85 GLU A O 1
ATOM 706 N N . ASP A 1 86 ? 8.203 0.243 -3.264 1.00 74.06 86 ASP A N 1
ATOM 707 C CA . ASP A 1 86 ? 7.967 -0.620 -2.107 1.00 74.06 86 ASP A CA 1
ATOM 708 C C . ASP A 1 86 ? 6.992 -1.754 -2.434 1.00 74.06 86 ASP A C 1
ATOM 710 O O . ASP A 1 86 ? 7.293 -2.914 -2.165 1.00 74.06 86 ASP A O 1
ATOM 714 N N . VAL A 1 87 ? 5.844 -1.457 -3.054 1.00 71.06 87 VAL A N 1
ATOM 715 C CA . VAL A 1 87 ? 4.860 -2.500 -3.380 1.00 71.06 87 VAL A CA 1
ATOM 716 C C . VAL A 1 87 ? 5.413 -3.491 -4.398 1.00 71.06 87 VAL A C 1
ATOM 718 O O . VAL A 1 87 ? 5.234 -4.693 -4.216 1.00 71.06 87 VAL A O 1
ATOM 721 N N . ILE A 1 88 ? 6.112 -3.035 -5.439 1.00 69.44 88 ILE A N 1
ATOM 722 C CA . ILE A 1 88 ? 6.751 -3.926 -6.417 1.00 69.44 88 ILE A CA 1
ATOM 723 C C . ILE A 1 88 ? 7.800 -4.799 -5.722 1.00 69.44 88 ILE A C 1
ATOM 725 O O . ILE A 1 88 ? 7.793 -6.015 -5.905 1.00 69.44 88 ILE A O 1
ATOM 729 N N . SER A 1 89 ? 8.649 -4.214 -4.875 1.00 68.69 89 SER A N 1
ATOM 730 C CA . SER A 1 89 ? 9.686 -4.955 -4.147 1.00 68.69 89 SER A CA 1
ATOM 731 C C . SER A 1 89 ? 9.083 -6.006 -3.212 1.00 68.69 89 SER A C 1
ATOM 733 O O . SER A 1 89 ? 9.503 -7.162 -3.235 1.00 68.69 89 SER A O 1
ATOM 735 N N . SER A 1 90 ? 8.046 -5.640 -2.451 1.00 65.31 90 SER A N 1
ATOM 736 C CA . SER A 1 90 ? 7.323 -6.556 -1.561 1.00 65.31 90 SER A CA 1
ATOM 737 C C . SER A 1 90 ? 6.572 -7.652 -2.321 1.00 65.31 90 SER A C 1
ATOM 739 O O . SER A 1 90 ? 6.492 -8.777 -1.841 1.00 65.31 90 SER A O 1
ATOM 741 N N . SER A 1 91 ? 6.049 -7.354 -3.515 1.00 60.12 91 SER A N 1
ATOM 742 C CA . SER A 1 91 ? 5.303 -8.321 -4.338 1.00 60.12 91 SER A CA 1
ATOM 743 C C . SER A 1 91 ? 6.211 -9.307 -5.075 1.00 60.12 91 SER A C 1
ATOM 745 O O . SER A 1 91 ? 5.788 -10.415 -5.387 1.00 60.12 91 SER A O 1
ATOM 747 N N . MET A 1 92 ? 7.437 -8.895 -5.410 1.00 57.34 92 MET A N 1
ATOM 748 C CA . MET A 1 92 ? 8.366 -9.691 -6.220 1.00 57.34 92 MET A CA 1
ATOM 749 C C . MET A 1 92 ? 9.431 -10.419 -5.390 1.00 57.34 92 MET A C 1
ATOM 751 O O . MET A 1 92 ? 10.142 -11.272 -5.924 1.00 57.34 92 MET A O 1
ATOM 755 N N . GLY A 1 93 ? 9.566 -10.104 -4.098 1.00 58.19 93 GLY A N 1
ATOM 756 C CA . GLY A 1 93 ? 10.555 -10.729 -3.218 1.00 58.19 93 GLY A CA 1
ATOM 757 C C . GLY A 1 93 ? 11.986 -10.594 -3.759 1.00 58.19 93 GLY A C 1
ATOM 758 O O . GLY A 1 93 ? 12.368 -9.547 -4.286 1.00 58.19 93 GLY A O 1
ATOM 759 N N . GLU A 1 94 ? 12.793 -11.659 -3.673 1.00 49.38 94 GLU A N 1
ATOM 760 C CA . GLU A 1 94 ? 14.189 -11.675 -4.161 1.00 49.38 94 GLU A CA 1
ATOM 761 C C . GLU A 1 94 ? 14.337 -11.475 -5.685 1.00 49.38 94 GLU A C 1
ATOM 763 O O . GLU A 1 94 ? 15.433 -11.169 -6.156 1.00 49.38 94 GLU A O 1
ATOM 768 N N . VAL A 1 95 ? 13.255 -11.585 -6.467 1.00 45.56 95 VAL A N 1
ATOM 769 C CA . VAL A 1 95 ? 13.268 -11.339 -7.924 1.00 45.56 95 VAL A CA 1
ATOM 770 C C . VAL A 1 95 ? 13.477 -9.849 -8.245 1.00 45.56 95 VAL A C 1
ATOM 772 O O . VAL A 1 95 ? 13.930 -9.506 -9.336 1.00 45.56 95 VAL A O 1
ATOM 775 N N . SER A 1 96 ? 13.229 -8.957 -7.278 1.00 51.78 96 SER A N 1
ATOM 776 C CA . SER A 1 96 ? 13.500 -7.514 -7.387 1.00 51.78 96 SER A CA 1
ATOM 777 C C . SER A 1 96 ? 14.987 -7.160 -7.559 1.00 51.78 96 SER A C 1
ATOM 779 O O . SER A 1 96 ? 15.297 -6.061 -8.010 1.00 51.78 96 SER A O 1
ATOM 781 N N . ALA A 1 97 ? 15.911 -8.079 -7.245 1.00 54.22 97 ALA A N 1
ATOM 782 C CA . ALA A 1 97 ? 17.356 -7.851 -7.335 1.00 54.22 97 ALA A CA 1
ATOM 783 C C . ALA A 1 97 ? 17.953 -8.113 -8.735 1.00 54.22 97 ALA A C 1
ATOM 785 O O . ALA A 1 97 ? 19.170 -7.999 -8.912 1.00 54.22 97 ALA A O 1
ATOM 786 N N . ASP A 1 98 ? 17.133 -8.488 -9.725 1.00 58.69 98 ASP A N 1
ATOM 787 C CA . ASP A 1 98 ? 17.583 -8.599 -11.114 1.00 58.69 98 ASP A CA 1
ATOM 788 C C . ASP A 1 98 ? 17.867 -7.190 -11.683 1.00 58.69 98 ASP A C 1
ATOM 790 O O . ASP A 1 98 ? 16.966 -6.345 -11.687 1.00 58.69 98 ASP A O 1
ATOM 794 N N . PRO A 1 99 ? 19.080 -6.912 -12.202 1.00 62.03 99 PRO A N 1
ATOM 795 C CA . PRO A 1 99 ? 19.416 -5.631 -12.830 1.00 62.03 99 PRO A CA 1
ATOM 796 C C . PRO A 1 99 ? 18.448 -5.219 -13.948 1.00 62.03 99 PRO A C 1
ATOM 798 O O . PRO A 1 99 ? 18.230 -4.032 -14.178 1.00 62.03 99 PRO A O 1
ATOM 801 N N . TYR A 1 100 ? 17.851 -6.195 -14.636 1.00 64.38 100 TYR A N 1
ATOM 802 C CA . TYR A 1 100 ? 16.828 -5.950 -15.646 1.00 64.38 100 TYR A CA 1
ATOM 803 C C . TYR A 1 100 ? 15.531 -5.401 -15.034 1.00 64.38 100 TYR A C 1
ATOM 805 O O . TYR A 1 100 ? 14.876 -4.554 -15.636 1.00 64.38 100 TYR A O 1
ATOM 813 N N . MET A 1 101 ? 15.175 -5.843 -13.824 1.00 63.41 101 MET A N 1
ATOM 814 C CA . MET A 1 101 ? 13.994 -5.369 -13.099 1.00 63.41 101 MET A CA 1
ATOM 815 C C . MET A 1 101 ? 14.201 -3.958 -12.541 1.00 63.41 101 MET A C 1
ATOM 817 O O . MET A 1 101 ? 13.287 -3.138 -12.581 1.00 63.41 101 MET A O 1
ATOM 821 N N . GLU A 1 102 ? 15.417 -3.646 -12.088 1.00 66.00 102 GLU A N 1
ATOM 822 C CA . GLU A 1 102 ? 15.786 -2.304 -11.628 1.00 66.00 102 GLU A CA 1
ATOM 823 C C . GLU A 1 102 ? 15.676 -1.263 -12.758 1.00 66.00 102 GLU A C 1
ATOM 825 O O . GLU A 1 102 ? 15.134 -0.174 -12.556 1.00 66.00 102 GLU A O 1
ATOM 830 N N . GLU A 1 103 ? 16.128 -1.587 -13.976 1.00 69.69 103 GLU A N 1
ATOM 831 C CA . GLU A 1 103 ? 15.939 -0.717 -15.148 1.00 69.69 103 GLU A CA 1
ATOM 832 C C . GLU A 1 103 ? 14.458 -0.542 -15.506 1.00 69.69 103 GLU A C 1
ATOM 834 O O . GLU A 1 103 ? 14.016 0.565 -15.828 1.00 69.69 103 GLU A O 1
ATOM 839 N N . LEU A 1 104 ? 13.678 -1.615 -15.384 1.00 66.44 104 LEU A N 1
ATOM 840 C CA . LEU A 1 104 ? 12.242 -1.616 -15.632 1.00 66.44 104 LEU A CA 1
ATOM 841 C C . LEU A 1 104 ? 11.509 -0.687 -14.663 1.00 66.44 104 LEU A C 1
ATOM 843 O O . LEU A 1 104 ? 10.830 0.230 -15.118 1.00 66.44 104 LEU A O 1
ATOM 847 N N . ILE A 1 105 ? 11.728 -0.836 -13.354 1.00 69.25 105 ILE A N 1
ATOM 848 C CA . ILE A 1 105 ? 11.201 0.067 -12.319 1.00 69.25 105 ILE A CA 1
ATOM 849 C C . ILE A 1 105 ? 11.631 1.506 -12.602 1.00 69.25 105 ILE A C 1
ATOM 851 O O . ILE A 1 105 ? 10.824 2.437 -12.516 1.00 69.25 105 ILE A O 1
ATOM 855 N N . ASN A 1 106 ? 12.883 1.694 -13.029 1.00 73.81 106 ASN A N 1
ATOM 856 C CA . ASN A 1 106 ? 13.388 3.018 -13.335 1.00 73.81 106 ASN A CA 1
ATOM 857 C C . ASN A 1 106 ? 12.676 3.694 -14.517 1.00 73.81 106 ASN A C 1
ATOM 859 O O . ASN A 1 106 ? 12.439 4.905 -14.466 1.00 73.81 106 ASN A O 1
ATOM 863 N N . SER A 1 107 ? 12.281 2.909 -15.521 1.00 73.69 107 SER A N 1
ATOM 864 C CA . SER A 1 107 ? 11.577 3.344 -16.736 1.00 73.69 107 SER A CA 1
ATOM 865 C C . SER A 1 107 ? 10.063 3.553 -16.575 1.00 73.69 107 SER A C 1
ATOM 867 O O . SER A 1 107 ? 9.403 4.052 -17.493 1.00 73.69 107 SER A O 1
ATOM 869 N N . ILE A 1 108 ? 9.496 3.193 -15.419 1.00 75.62 108 ILE A N 1
ATOM 870 C CA . ILE A 1 108 ? 8.064 3.328 -15.152 1.00 75.62 108 ILE A CA 1
ATOM 871 C C . ILE A 1 108 ? 7.703 4.786 -14.854 1.00 75.62 108 ILE A C 1
ATOM 873 O O . ILE A 1 108 ? 8.300 5.459 -14.007 1.00 75.62 108 ILE A O 1
ATOM 877 N N . LYS A 1 109 ? 6.651 5.254 -15.526 1.00 79.81 109 LYS A N 1
ATOM 878 C CA . LYS A 1 109 ? 5.968 6.515 -15.264 1.00 79.81 109 LYS A CA 1
ATOM 879 C C . LYS A 1 109 ? 4.587 6.252 -14.673 1.00 79.81 109 LYS A C 1
ATOM 881 O O . LYS A 1 109 ? 3.794 5.496 -15.225 1.00 79.81 109 LYS A O 1
ATOM 886 N N . ILE A 1 110 ? 4.278 6.932 -13.576 1.00 79.88 110 ILE A N 1
ATOM 887 C CA . ILE A 1 110 ? 2.981 6.835 -12.901 1.00 79.88 110 ILE A CA 1
ATOM 888 C C . ILE A 1 110 ? 1.970 7.679 -13.679 1.00 79.88 110 ILE A C 1
ATOM 890 O O . ILE A 1 110 ? 2.140 8.894 -13.811 1.00 79.88 110 ILE A O 1
ATOM 894 N N . LYS A 1 111 ? 0.923 7.053 -14.222 1.00 83.94 111 LYS A N 1
ATOM 895 C CA . LYS A 1 111 ? -0.209 7.770 -14.833 1.00 83.94 111 LYS A CA 1
ATOM 896 C C . LYS A 1 111 ? -1.218 8.168 -13.778 1.00 83.94 111 LYS A C 1
ATOM 898 O O . LYS A 1 111 ? -1.670 9.313 -13.776 1.00 83.94 111 LYS A O 1
ATOM 903 N N . ASN A 1 112 ? -1.538 7.221 -12.903 1.00 84.38 112 ASN A N 1
ATOM 904 C CA . ASN A 1 112 ? -2.480 7.391 -11.819 1.00 84.38 112 ASN A CA 1
ATOM 905 C C . ASN A 1 112 ? -2.172 6.391 -10.704 1.00 84.38 112 ASN A C 1
ATOM 907 O O . ASN A 1 112 ? -1.802 5.252 -10.973 1.00 84.38 112 ASN A O 1
ATOM 911 N N . LEU A 1 113 ? -2.359 6.811 -9.465 1.00 85.50 113 LEU A N 1
ATOM 912 C CA . LEU A 1 113 ? -2.348 5.964 -8.287 1.00 85.50 113 LEU A CA 1
ATOM 913 C C . LEU A 1 113 ? -3.612 6.270 -7.495 1.00 85.50 113 LEU A C 1
ATOM 915 O O . LEU A 1 113 ? -3.926 7.435 -7.262 1.00 85.50 113 LEU A O 1
ATOM 919 N N . ASN A 1 114 ? -4.317 5.225 -7.080 1.00 86.94 114 ASN A N 1
ATOM 920 C CA . ASN A 1 114 ? -5.416 5.266 -6.132 1.00 86.94 114 ASN A CA 1
ATOM 921 C C . ASN A 1 114 ? -5.133 4.232 -5.045 1.00 86.94 114 ASN A C 1
ATOM 923 O O . ASN A 1 114 ? -5.217 3.024 -5.264 1.00 86.94 114 ASN A O 1
ATOM 927 N N . LEU A 1 115 ? -4.801 4.729 -3.863 1.00 86.06 115 LEU A N 1
ATOM 928 C CA . LEU A 1 115 ? -4.625 3.932 -2.664 1.00 86.06 115 LEU A CA 1
ATOM 929 C C . LEU A 1 115 ? -5.752 4.272 -1.692 1.00 86.06 115 LEU A C 1
ATOM 931 O O . LEU A 1 115 ? -5.972 5.438 -1.369 1.00 86.06 115 LEU A O 1
ATOM 935 N N . GLU A 1 116 ? -6.467 3.256 -1.231 1.00 88.62 116 GLU A N 1
ATOM 936 C CA . GLU A 1 116 ? -7.588 3.396 -0.309 1.00 88.62 116 GLU A CA 1
ATOM 937 C C . GLU A 1 116 ? -7.418 2.432 0.862 1.00 88.62 116 GLU A C 1
ATOM 939 O O . GLU A 1 116 ? -7.177 1.245 0.655 1.00 88.62 116 GLU A O 1
ATOM 944 N N . TYR A 1 117 ? -7.563 2.938 2.083 1.00 86.44 117 TYR A N 1
ATOM 945 C CA . TYR A 1 117 ? -7.555 2.143 3.307 1.00 86.44 117 TYR A CA 1
ATOM 946 C C . TYR A 1 117 ? -8.876 2.298 4.045 1.00 86.44 117 TYR A C 1
ATOM 948 O O . TYR A 1 117 ? -9.329 3.414 4.299 1.00 86.44 117 TYR A O 1
ATOM 956 N N . HIS A 1 118 ? -9.452 1.172 4.449 1.00 88.25 118 HIS A N 1
ATOM 957 C CA . HIS A 1 118 ? -10.650 1.096 5.277 1.00 88.25 118 HIS A CA 1
ATOM 958 C C . HIS A 1 118 ? -10.239 0.678 6.678 1.00 88.25 118 HIS A C 1
ATOM 960 O O . HIS A 1 118 ? -9.663 -0.393 6.875 1.00 88.25 118 HIS A O 1
ATOM 966 N N . ILE A 1 119 ? -10.515 1.525 7.661 1.00 86.38 119 ILE A N 1
ATOM 967 C CA . ILE A 1 119 ? -10.105 1.325 9.051 1.00 86.38 119 ILE A CA 1
ATOM 968 C C . ILE A 1 119 ? -11.352 1.219 9.915 1.00 86.38 119 ILE A C 1
ATOM 970 O O . ILE A 1 119 ? -12.170 2.137 9.938 1.00 86.38 119 ILE A O 1
ATOM 974 N N . ASP A 1 120 ? -11.476 0.126 10.658 1.00 86.69 120 ASP A N 1
ATOM 975 C CA . ASP A 1 120 ? -12.558 -0.067 11.619 1.00 86.69 120 ASP A CA 1
ATOM 976 C C . ASP A 1 120 ? -12.480 0.979 12.744 1.00 86.69 120 ASP A C 1
ATOM 978 O O . ASP A 1 120 ? -11.425 1.195 13.343 1.00 86.69 120 ASP A O 1
ATOM 982 N N . LYS A 1 121 ? -13.599 1.646 13.045 1.00 89.00 121 LYS A N 1
ATOM 983 C CA . LYS A 1 121 ? -13.623 2.746 14.026 1.00 89.00 121 LYS A CA 1
ATOM 984 C C . LYS A 1 121 ? -13.440 2.310 15.474 1.00 89.00 121 LYS A C 1
ATOM 986 O O . LYS A 1 121 ? -13.030 3.125 16.299 1.00 89.00 121 LYS A O 1
ATOM 991 N N . GLU A 1 122 ? -13.818 1.083 15.813 1.00 87.12 122 GLU A N 1
ATOM 992 C CA . GLU A 1 122 ? -13.787 0.612 17.199 1.00 87.12 122 GLU A CA 1
ATOM 993 C C . GLU A 1 122 ? -12.393 0.118 17.576 1.00 87.12 122 GLU A C 1
ATOM 995 O O . GLU A 1 122 ? -11.893 0.382 18.671 1.00 87.12 122 GLU A O 1
ATOM 1000 N N . THR A 1 123 ? -11.766 -0.600 16.651 1.00 84.50 123 THR A N 1
ATOM 1001 C CA . THR A 1 123 ? -10.499 -1.296 16.861 1.00 84.50 123 THR A CA 1
ATOM 1002 C C . THR A 1 123 ? -9.305 -0.554 16.273 1.00 84.50 123 THR A C 1
ATOM 1004 O O . THR A 1 123 ? -8.176 -0.832 16.675 1.00 84.50 123 THR A O 1
ATOM 1007 N N . PHE A 1 124 ? -9.537 0.393 15.356 1.00 79.88 124 PHE A N 1
ATOM 1008 C CA . PHE A 1 124 ? -8.510 1.046 14.536 1.00 79.88 124 PHE A CA 1
ATOM 1009 C C . PHE A 1 124 ? -7.681 0.061 13.707 1.00 79.88 124 PHE A C 1
ATOM 1011 O O . PHE A 1 124 ? -6.567 0.373 13.282 1.00 79.88 124 PHE A O 1
ATOM 1018 N N . ILE A 1 125 ? -8.222 -1.135 13.476 1.00 78.50 125 ILE A N 1
ATOM 1019 C CA . ILE A 1 125 ? -7.590 -2.152 12.651 1.00 78.50 125 ILE A CA 1
ATOM 1020 C C . ILE A 1 125 ? -7.969 -1.886 11.198 1.00 78.50 125 ILE A C 1
ATOM 1022 O O . ILE A 1 125 ? -9.122 -1.613 10.861 1.00 78.50 125 ILE A O 1
ATOM 1026 N N . HIS A 1 126 ? -6.966 -1.958 10.335 1.00 75.56 126 HIS A N 1
ATOM 1027 C CA . HIS A 1 126 ? -7.147 -1.926 8.897 1.00 75.56 126 HIS A CA 1
ATOM 1028 C C . HIS A 1 126 ? -7.920 -3.175 8.430 1.00 75.56 126 HIS A C 1
ATOM 1030 O O . HIS A 1 126 ? -7.557 -4.297 8.775 1.00 75.56 126 HIS A O 1
ATOM 1036 N N . THR A 1 127 ? -8.994 -2.975 7.668 1.00 80.50 127 THR A N 1
ATOM 1037 C CA . THR A 1 127 ? -9.935 -4.031 7.249 1.00 80.50 127 THR A CA 1
ATOM 1038 C C . THR A 1 127 ? -9.920 -4.303 5.750 1.00 80.50 127 THR A C 1
ATOM 1040 O O . THR A 1 127 ? -10.189 -5.432 5.343 1.00 80.50 127 THR A O 1
ATOM 1043 N N . MET A 1 128 ? -9.615 -3.298 4.925 1.00 81.00 128 MET A N 1
ATOM 1044 C CA . MET A 1 128 ? -9.546 -3.441 3.473 1.00 81.00 128 MET A CA 1
ATOM 1045 C C . MET A 1 128 ? -8.620 -2.394 2.863 1.00 81.00 128 MET A C 1
ATOM 1047 O O . MET A 1 128 ? -8.759 -1.202 3.137 1.00 81.00 128 MET A O 1
ATOM 1051 N N . GLN A 1 129 ? -7.735 -2.853 1.980 1.00 80.56 129 GLN A N 1
ATOM 1052 C CA . GLN A 1 129 ? -6.870 -2.011 1.165 1.00 80.56 129 GLN A CA 1
ATOM 1053 C C . GLN A 1 129 ? -7.264 -2.166 -0.297 1.00 80.56 129 GLN A C 1
ATOM 1055 O O . GLN A 1 129 ? -7.370 -3.285 -0.800 1.00 80.56 129 GLN A O 1
ATOM 1060 N N . VAL A 1 130 ? -7.441 -1.046 -0.989 1.00 81.94 130 VAL A N 1
ATOM 1061 C CA . VAL A 1 130 ? -7.543 -1.014 -2.447 1.00 81.94 130 VAL A CA 1
ATOM 1062 C C . VAL A 1 130 ? -6.300 -0.328 -2.977 1.00 81.94 130 VAL A C 1
ATOM 1064 O O . VAL A 1 130 ? -5.977 0.788 -2.572 1.00 81.94 130 VAL A O 1
ATOM 1067 N N . PHE A 1 131 ? -5.599 -1.008 -3.877 1.00 78.88 131 PHE A N 1
ATOM 1068 C CA . PHE A 1 131 ? -4.430 -0.468 -4.548 1.00 78.88 131 PHE A CA 1
ATOM 1069 C C . PHE A 1 131 ? -4.610 -0.602 -6.053 1.00 78.88 131 PHE A C 1
ATOM 1071 O O . PHE A 1 131 ? -4.554 -1.698 -6.610 1.00 78.88 131 PHE A O 1
ATOM 1078 N N . ASP A 1 132 ? -4.882 0.527 -6.690 1.00 81.31 132 ASP A N 1
ATOM 1079 C CA . ASP A 1 132 ? -5.103 0.653 -8.121 1.00 81.31 132 ASP A CA 1
ATOM 1080 C C . ASP A 1 132 ? -4.041 1.608 -8.667 1.00 81.31 132 ASP A C 1
ATOM 1082 O O . ASP A 1 132 ? -3.930 2.758 -8.239 1.00 81.31 132 ASP A O 1
ATOM 1086 N N . ILE A 1 133 ? -3.196 1.095 -9.557 1.00 78.75 133 ILE A N 1
ATOM 1087 C CA . ILE A 1 133 ? -2.136 1.874 -10.182 1.00 78.75 133 ILE A CA 1
ATOM 1088 C C . ILE A 1 133 ? -2.242 1.714 -11.689 1.00 78.75 133 ILE A C 1
ATOM 1090 O O . ILE A 1 133 ? -2.280 0.602 -12.212 1.00 78.75 133 ILE A O 1
ATOM 1094 N N . GLU A 1 134 ? -2.178 2.841 -12.382 1.00 81.06 134 GLU A N 1
ATOM 1095 C CA . GLU A 1 134 ? -1.950 2.909 -13.812 1.00 81.06 134 GLU A CA 1
ATOM 1096 C C . GLU A 1 134 ? -0.489 3.311 -14.064 1.00 81.06 134 GLU A C 1
ATOM 1098 O O . GLU A 1 134 ? -0.048 4.415 -13.717 1.00 81.06 134 GLU A O 1
ATOM 1103 N N . LEU A 1 135 ? 0.272 2.396 -14.661 1.00 78.44 135 LEU A N 1
ATOM 1104 C CA . LEU A 1 135 ? 1.686 2.565 -14.987 1.00 78.44 135 LEU A CA 1
ATOM 1105 C C . LEU A 1 135 ? 1.875 2.642 -16.505 1.00 78.44 135 LEU A C 1
ATOM 1107 O O . LEU A 1 135 ? 1.223 1.930 -17.261 1.00 78.44 135 LEU A O 1
ATOM 1111 N N . GLU A 1 136 ? 2.803 3.482 -16.954 1.00 78.44 136 GLU A N 1
ATOM 1112 C CA . GLU A 1 136 ? 3.281 3.527 -18.336 1.00 78.44 136 GLU A CA 1
ATOM 1113 C C . GLU A 1 136 ? 4.775 3.216 -18.346 1.00 78.44 136 GLU A C 1
ATOM 1115 O O . GLU A 1 136 ? 5.567 3.950 -17.755 1.00 78.44 136 GLU A O 1
ATOM 1120 N N . MET A 1 137 ? 5.174 2.149 -19.037 1.00 72.50 137 MET A N 1
ATOM 1121 C CA . MET A 1 137 ? 6.584 1.924 -19.347 1.00 72.50 137 MET A CA 1
ATOM 1122 C C . MET A 1 137 ? 6.989 2.853 -20.480 1.00 72.50 137 MET A C 1
ATOM 1124 O O . MET A 1 137 ? 6.441 2.788 -21.583 1.00 72.50 137 MET A O 1
ATOM 1128 N N . VAL A 1 138 ? 7.948 3.731 -20.207 1.00 66.19 138 VAL A N 1
ATOM 1129 C CA . VAL A 1 138 ? 8.567 4.534 -21.254 1.00 66.19 138 VAL A CA 1
ATOM 1130 C C . VAL A 1 138 ? 9.705 3.699 -21.816 1.00 66.19 138 VAL A C 1
ATOM 1132 O O . VAL A 1 138 ? 10.755 3.590 -21.190 1.00 66.19 138 VAL A O 1
ATOM 1135 N N . ASP A 1 139 ? 9.468 3.082 -22.975 1.00 55.44 139 ASP A N 1
ATOM 1136 C CA . ASP A 1 139 ? 10.481 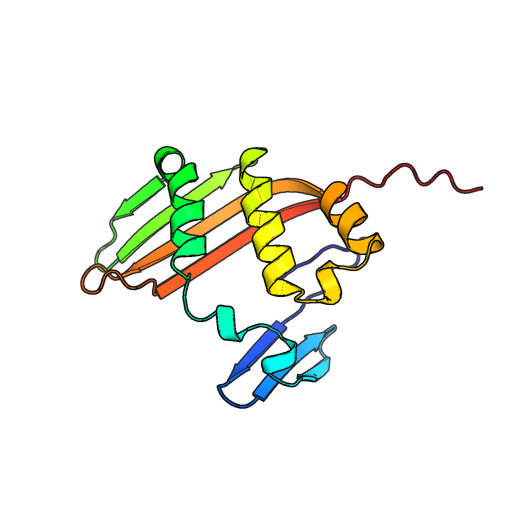2.288 -23.668 1.00 55.44 139 ASP A CA 1
ATOM 1137 C C . ASP A 1 139 ? 11.744 3.143 -23.847 1.00 55.44 139 ASP A C 1
ATOM 1139 O O . ASP A 1 139 ? 11.715 4.228 -24.445 1.00 55.44 139 ASP A O 1
ATOM 1143 N N . GLY A 1 140 ? 12.844 2.680 -23.260 1.00 47.00 140 GLY A N 1
ATOM 1144 C CA . GLY A 1 140 ? 14.154 3.273 -23.445 1.00 47.00 140 GLY A CA 1
ATOM 1145 C C . GLY A 1 140 ? 14.609 2.974 -24.861 1.00 47.00 140 GLY A C 1
ATOM 1146 O O . GLY A 1 140 ? 15.259 1.963 -25.072 1.00 47.00 140 GLY A O 1
ATOM 1147 N N . ASP A 1 141 ? 14.213 3.828 -25.807 1.00 38.12 141 ASP A N 1
ATOM 1148 C CA . ASP A 1 141 ? 14.708 3.929 -27.183 1.00 38.12 141 ASP A CA 1
ATOM 1149 C C . ASP A 1 141 ? 15.266 2.597 -27.718 1.00 38.12 141 ASP A C 1
ATOM 1151 O O . ASP A 1 141 ? 16.478 2.353 -27.722 1.00 38.12 141 ASP A O 1
ATOM 1155 N N . THR A 1 142 ? 14.371 1.712 -28.166 1.00 38.25 142 THR A N 1
ATOM 1156 C CA . THR A 1 142 ? 14.734 0.515 -28.925 1.00 38.25 142 THR A CA 1
ATOM 1157 C C . THR A 1 142 ? 15.300 0.938 -30.284 1.00 38.25 142 THR A C 1
ATOM 1159 O O . THR A 1 142 ? 14.687 0.787 -31.341 1.00 38.25 142 THR A O 1
ATOM 1162 N N . THR A 1 143 ? 16.531 1.457 -30.280 1.00 38.78 143 THR A N 1
ATOM 1163 C CA . THR A 1 143 ? 17.373 1.517 -31.473 1.00 38.78 143 THR A CA 1
ATOM 1164 C C . THR A 1 143 ? 17.703 0.081 -31.856 1.00 38.78 143 THR A C 1
ATOM 1166 O O . THR A 1 143 ? 18.651 -0.546 -31.392 1.00 38.78 143 THR A O 1
ATOM 1169 N N . THR A 1 144 ? 16.822 -0.469 -32.683 1.00 33.97 144 THR A N 1
ATOM 1170 C CA . THR A 1 144 ? 16.995 -1.764 -33.330 1.00 33.97 144 THR A CA 1
ATOM 1171 C C . THR A 1 144 ? 18.228 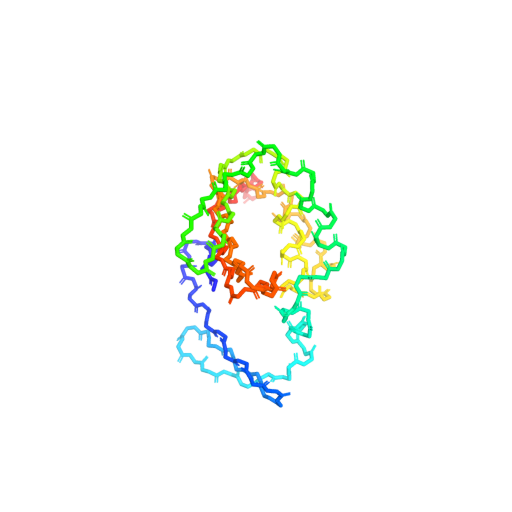-1.666 -34.246 1.00 33.97 144 THR A C 1
ATOM 1173 O O . THR A 1 144 ? 18.307 -0.693 -35.003 1.00 33.97 144 THR A O 1
ATOM 1176 N N . PRO A 1 145 ? 19.202 -2.594 -34.176 1.00 38.31 145 PRO A N 1
ATOM 1177 C CA . PRO A 1 145 ? 20.367 -2.589 -35.063 1.00 38.31 145 PRO A CA 1
ATOM 1178 C C . PRO A 1 145 ? 20.027 -2.962 -36.513 1.00 38.31 145 PRO A C 1
ATOM 1180 O O . PRO A 1 145 ? 19.054 -3.722 -36.734 1.00 38.31 145 PRO A O 1
#

Organism: NCBI:txid588596

Radius of gyration: 17.2 Å; chains: 1; bounding box: 41×40×52 Å

Foldseek 3Di:
DFDDDPNDTWDWDWDDDPAWIWIDTPNDIDIDGPVQQLCVCVPDCDPVNVVLCVVCVVQWDWDDDDFWIKTKHKDFDPSCLVVVLVVVCSRNPPVCPPPVNVVQSVQKGWPMWIWMWIAGPPPRGTDDIDTDTDIDRDPPDPPDD

Secondary structure (DSSP, 8-state):
-EEEETTEEEEEEEEE-SS-EEEEETTEEEEE-GGGGTGGGTTS--HHHHHHHHTTTTTPEEEE-SSEEEEEEEE--GGGHHHHHHHHHHHHGGGGG-HHHHHHHHHEEEEEEEEEEEEETTT--EEEEEEEEEEEE--------

InterPro domains:
  IPR046720 Protein of unknown function DUF6612 [PF20316] (1-139)